Protein AF-A0AAV2Z2R1-F1 (afdb_monomer_lite)

Organism: NCBI:txid4803

Foldseek 3Di:
DQVVQLVLQLVLLVVLLVLLVPDPDRQDDPVVPVLSVCSNPPPVPRPDVVSVVSSVVSCVSSVHDSCPSVPPPVVVPDDPDDDDDDPCPVVVPVPPDDVVVVVVVVVVVVVVVVVVVVVVVVVVVVVVVVVVVVVVVVVVVVVVVVVVVVVVVVVVVVVVVVVVVVVVD

Structure (mmCIF, N/CA/C/O backbone):
data_AF-A0AAV2Z2R1-F1
#
_entry.id   AF-A0AAV2Z2R1-F1
#
loop_
_atom_site.group_PDB
_atom_site.id
_atom_site.type_symbol
_atom_site.label_atom_id
_atom_site.label_alt_id
_atom_site.label_comp_id
_atom_site.label_asym_id
_atom_site.label_entity_id
_atom_site.label_seq_id
_atom_site.pdbx_PDB_ins_code
_atom_site.Cartn_x
_atom_site.Cartn_y
_atom_site.Cartn_z
_atom_site.occupancy
_atom_site.B_iso_or_equiv
_atom_site.auth_seq_id
_atom_site.auth_comp_id
_atom_site.auth_asym_id
_atom_site.auth_atom_id
_atom_site.pdbx_PDB_model_num
ATOM 1 N N . MET A 1 1 ? -32.940 12.956 25.284 1.00 47.47 1 MET A N 1
ATOM 2 C CA . MET A 1 1 ? -32.799 11.488 25.468 1.00 47.47 1 MET A CA 1
ATOM 3 C C . MET A 1 1 ? -32.221 10.738 24.251 1.00 47.47 1 MET A C 1
ATOM 5 O O . MET A 1 1 ? -31.853 9.583 24.397 1.00 47.47 1 MET A O 1
ATOM 9 N N . GLN A 1 2 ? -32.054 11.360 23.073 1.00 49.47 2 GLN A N 1
ATOM 10 C CA . GLN A 1 2 ? -31.659 10.664 21.829 1.00 49.47 2 GLN A CA 1
ATOM 11 C C . GLN A 1 2 ? -30.159 10.334 21.676 1.00 49.47 2 GLN A C 1
ATOM 13 O O . GLN A 1 2 ? -29.814 9.478 20.868 1.00 49.47 2 GLN A O 1
ATOM 18 N N . LEU A 1 3 ? -29.258 10.962 22.442 1.00 50.09 3 LEU A N 1
ATOM 19 C CA . LEU A 1 3 ? -27.813 10.694 22.343 1.00 50.09 3 LEU A CA 1
ATOM 20 C C . LEU A 1 3 ? -27.410 9.304 22.871 1.00 50.09 3 LEU A C 1
ATOM 22 O O . LEU A 1 3 ? -26.377 8.769 22.483 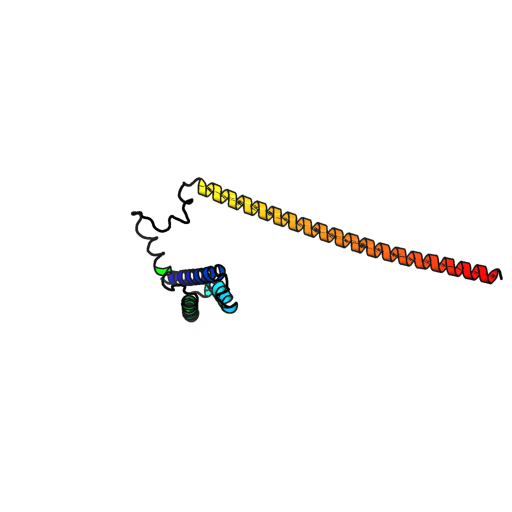1.00 50.09 3 LEU A O 1
ATOM 26 N N . GLN A 1 4 ? -28.211 8.715 23.763 1.00 52.91 4 GLN A N 1
ATOM 27 C CA . GLN A 1 4 ? -27.856 7.455 24.419 1.00 52.91 4 GLN A CA 1
ATOM 28 C C . GLN A 1 4 ? -27.995 6.234 23.499 1.00 52.91 4 GLN A C 1
ATOM 30 O O . GLN A 1 4 ? -27.264 5.263 23.686 1.00 52.91 4 GLN A O 1
ATOM 35 N N . SER A 1 5 ? -28.886 6.258 22.502 1.00 63.75 5 SER A N 1
ATOM 36 C CA . SER A 1 5 ? -29.057 5.131 21.571 1.00 63.75 5 SER A CA 1
ATOM 37 C C . SER A 1 5 ? -27.879 5.006 20.603 1.00 63.75 5 SER A C 1
ATOM 39 O O . SER A 1 5 ? -27.373 3.905 20.397 1.00 63.75 5 SER A O 1
ATOM 41 N N . SER A 1 6 ? -27.376 6.129 20.083 1.00 70.88 6 SER A N 1
ATOM 42 C CA . SER A 1 6 ? -26.287 6.145 19.098 1.00 70.88 6 SER A CA 1
ATOM 43 C C . SER A 1 6 ? -24.958 5.660 19.681 1.00 70.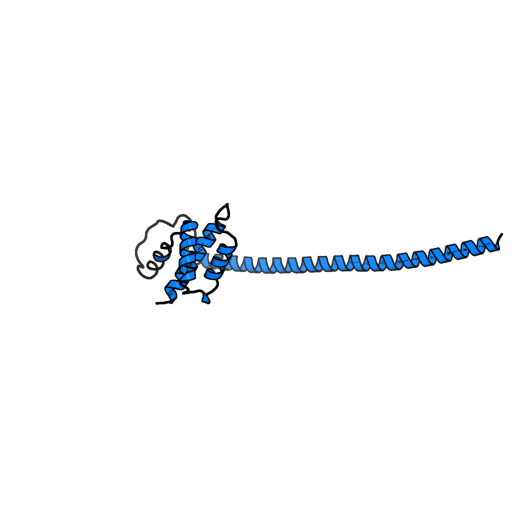88 6 SER A C 1
ATOM 45 O O . SER A 1 6 ? -24.234 4.892 19.050 1.00 70.88 6 SER A O 1
ATOM 47 N N . VAL A 1 7 ? -24.652 6.052 20.920 1.00 78.12 7 VAL A N 1
ATOM 48 C CA . VAL A 1 7 ? -23.441 5.613 21.626 1.00 78.12 7 VAL A CA 1
ATOM 49 C C . VAL A 1 7 ? -23.504 4.115 21.934 1.00 78.12 7 VAL A C 1
ATOM 51 O O . VAL A 1 7 ? -22.516 3.410 21.730 1.00 78.12 7 VAL A O 1
ATOM 54 N N . LYS A 1 8 ? -24.670 3.600 22.350 1.00 81.50 8 LYS A N 1
ATOM 55 C CA . LYS A 1 8 ? -24.869 2.165 22.618 1.00 81.50 8 LYS A CA 1
ATOM 56 C C . LYS A 1 8 ? -24.718 1.314 21.355 1.00 81.50 8 LYS A C 1
ATOM 58 O O . LYS A 1 8 ? -24.021 0.304 21.390 1.00 81.50 8 LYS A O 1
ATOM 63 N N . GLN A 1 9 ? -25.295 1.750 20.234 1.00 81.94 9 GLN A N 1
ATOM 64 C CA . GLN A 1 9 ? -25.151 1.086 18.931 1.00 81.94 9 GLN A CA 1
ATOM 65 C C . GLN A 1 9 ? -23.682 1.002 18.495 1.00 81.94 9 GLN A C 1
ATOM 67 O O . GLN A 1 9 ? -23.212 -0.056 18.077 1.00 81.94 9 GLN A O 1
ATOM 72 N N . ARG A 1 10 ? -22.925 2.095 18.643 1.00 86.38 10 ARG A N 1
ATOM 73 C CA . ARG A 1 10 ? -21.493 2.119 18.304 1.00 86.38 10 ARG A CA 1
ATOM 74 C C . ARG A 1 10 ? -20.660 1.234 19.209 1.00 86.38 10 ARG A C 1
ATOM 76 O O . ARG A 1 10 ? -19.804 0.512 18.709 1.00 86.38 10 ARG A O 1
ATOM 83 N N . GLY A 1 11 ? -20.929 1.267 20.513 1.00 85.75 11 GLY A N 1
ATOM 84 C CA . GLY A 1 11 ? -20.277 0.381 21.471 1.00 85.75 11 GLY A CA 1
ATOM 85 C C . GLY A 1 11 ? -20.496 -1.087 21.111 1.00 85.75 11 GLY A C 1
ATOM 86 O O . GLY A 1 11 ? -19.547 -1.865 21.114 1.00 85.75 11 GLY A O 1
ATOM 87 N N . LEU A 1 12 ? -21.720 -1.449 20.714 1.00 86.56 12 LEU A N 1
ATOM 88 C CA . LEU A 1 12 ? -22.058 -2.822 20.339 1.00 86.56 12 LEU A CA 1
ATOM 89 C C . LEU A 1 12 ? -21.374 -3.216 19.028 1.00 86.56 12 LEU A C 1
ATOM 91 O O . LEU A 1 12 ? -20.798 -4.295 18.932 1.00 86.56 12 LEU A O 1
ATOM 95 N N . ALA A 1 13 ? -21.370 -2.326 18.034 1.00 89.75 13 ALA A N 1
ATOM 96 C CA . ALA A 1 13 ? -20.668 -2.565 16.779 1.00 89.75 13 ALA A CA 1
ATOM 97 C C . ALA A 1 13 ? -19.151 -2.733 16.979 1.00 89.75 13 ALA A C 1
ATOM 99 O O . ALA A 1 13 ? -18.541 -3.597 16.345 1.00 89.75 13 ALA A O 1
ATOM 100 N N . ALA A 1 14 ? -18.553 -1.943 17.876 1.00 89.38 14 ALA A N 1
ATOM 101 C CA . ALA A 1 14 ? -17.143 -2.041 18.234 1.00 89.38 14 ALA A CA 1
ATOM 102 C C . ALA A 1 14 ? -16.820 -3.358 18.960 1.00 89.38 14 ALA A C 1
ATOM 104 O O . ALA A 1 14 ? -15.848 -4.010 18.584 1.00 89.38 14 ALA A O 1
ATOM 105 N N . ASP A 1 15 ? -17.652 -3.795 19.915 1.00 89.75 15 ASP A N 1
ATOM 106 C CA . ASP A 1 15 ? -17.479 -5.086 20.607 1.00 89.75 15 ASP A CA 1
ATOM 107 C C . ASP A 1 15 ? -17.538 -6.263 19.621 1.00 89.75 15 ASP A C 1
ATOM 109 O O . ASP A 1 15 ? -16.648 -7.115 19.590 1.00 89.75 15 ASP A O 1
ATOM 113 N N . ILE A 1 16 ? -18.533 -6.269 18.726 1.00 90.88 16 ILE A N 1
ATOM 114 C CA . ILE A 1 16 ? -18.657 -7.294 17.681 1.00 90.88 16 ILE A CA 1
ATOM 115 C C . ILE A 1 16 ? -17.416 -7.295 16.771 1.00 90.88 16 ILE A C 1
ATOM 117 O O . ILE A 1 16 ? -16.890 -8.360 16.437 1.00 90.88 16 ILE A O 1
ATOM 121 N N . ARG A 1 17 ? -16.925 -6.114 16.369 1.00 92.44 17 ARG A N 1
ATOM 122 C CA . ARG A 1 17 ? -15.748 -5.989 15.497 1.00 92.44 17 ARG A CA 1
ATOM 123 C C . ARG A 1 17 ? -14.478 -6.486 16.185 1.00 92.44 17 ARG A C 1
ATOM 125 O O . ARG A 1 17 ? -13.714 -7.220 15.564 1.00 92.44 17 ARG A O 1
ATOM 132 N N . GLN A 1 18 ? -14.292 -6.139 17.455 1.00 89.62 18 GLN A N 1
ATOM 133 C CA . GLN A 1 18 ? -13.155 -6.573 18.259 1.00 89.62 18 GLN A CA 1
ATOM 134 C C . GLN A 1 18 ? -13.149 -8.093 18.452 1.00 89.62 18 GLN A C 1
ATOM 136 O O . GLN A 1 18 ? -12.103 -8.722 18.321 1.00 89.62 18 GLN A O 1
ATOM 141 N N . ARG A 1 19 ? -14.309 -8.709 18.700 1.00 89.19 19 ARG A N 1
ATOM 142 C CA . ARG A 1 19 ? -14.435 -10.174 18.774 1.00 89.19 19 ARG A CA 1
ATOM 143 C C . ARG A 1 19 ? -14.091 -10.855 17.453 1.00 89.19 19 ARG A C 1
ATOM 145 O O . ARG A 1 19 ? -13.391 -11.863 17.457 1.00 89.19 19 ARG A O 1
ATOM 152 N N . ASP A 1 20 ? -14.553 -10.305 16.332 1.00 91.19 20 ASP A N 1
ATOM 153 C CA . ASP A 1 20 ? -14.206 -10.813 15.001 1.00 91.19 20 ASP A CA 1
ATOM 154 C C . ASP A 1 20 ? -12.702 -10.670 14.701 1.00 91.19 20 ASP A C 1
ATOM 156 O O . ASP A 1 20 ? -12.118 -11.584 14.125 1.00 91.19 20 ASP A O 1
ATOM 160 N N . ASP A 1 21 ? -12.053 -9.583 15.128 1.00 89.50 21 ASP A N 1
ATOM 161 C CA . ASP A 1 21 ? -10.600 -9.402 14.976 1.00 89.50 21 ASP A CA 1
ATOM 162 C C . ASP A 1 21 ? -9.778 -10.305 15.910 1.00 89.50 21 ASP A C 1
ATOM 164 O O . ASP A 1 21 ? -8.715 -10.781 15.517 1.00 89.50 21 ASP A O 1
ATOM 168 N N . ASN A 1 22 ? -10.283 -10.593 17.112 1.00 89.44 22 ASN A N 1
ATOM 169 C CA . ASN A 1 22 ? -9.642 -11.497 18.073 1.00 89.44 22 ASN A CA 1
ATOM 170 C C . ASN A 1 22 ? -9.853 -12.983 17.744 1.00 89.44 22 ASN A C 1
ATOM 172 O O . ASN A 1 22 ? -9.193 -13.849 18.319 1.00 89.44 22 ASN A O 1
ATOM 176 N N . SER A 1 23 ? -10.787 -13.302 16.849 1.00 88.56 23 SER A N 1
ATOM 177 C CA . SER A 1 23 ? -11.035 -14.676 16.430 1.00 88.56 23 SER A CA 1
ATOM 178 C C . SER A 1 23 ? -9.927 -15.175 15.497 1.00 88.56 23 SER A C 1
ATOM 180 O O . SER A 1 23 ? -9.578 -14.528 14.510 1.00 88.56 23 SER A O 1
ATOM 182 N N . SER A 1 24 ? -9.392 -16.370 15.766 1.00 84.62 24 SER A N 1
ATOM 183 C CA . SER A 1 24 ? -8.405 -17.015 14.882 1.00 84.62 24 SER A CA 1
ATOM 184 C C . SER A 1 24 ? -8.980 -17.332 13.496 1.00 84.62 24 SER A C 1
ATOM 186 O O . SER A 1 24 ? -8.254 -17.384 12.504 1.00 84.62 24 SER A O 1
ATOM 188 N N . ARG A 1 25 ? -10.305 -17.509 13.415 1.00 86.56 25 ARG A N 1
ATOM 189 C CA . ARG A 1 25 ? -11.070 -17.638 12.176 1.00 86.56 25 ARG A CA 1
ATOM 190 C C . ARG A 1 25 ? -12.117 -16.544 12.109 1.00 86.56 25 ARG A C 1
ATOM 192 O O . ARG A 1 25 ? -13.001 -16.492 12.951 1.00 86.56 25 ARG A O 1
ATOM 199 N N . LYS A 1 26 ? -12.049 -15.765 11.031 1.00 87.44 26 LYS A N 1
ATOM 200 C CA . LYS A 1 26 ? -13.005 -14.721 10.651 1.00 87.44 26 LYS A CA 1
ATOM 201 C C . LYS A 1 26 ? -14.461 -15.169 10.867 1.00 87.44 26 LYS A C 1
ATOM 203 O O . LYS A 1 26 ? -14.980 -15.948 10.070 1.00 87.44 26 LYS A O 1
ATOM 208 N N . LEU A 1 27 ? -15.114 -14.647 11.908 1.00 88.31 27 LEU A N 1
ATOM 209 C CA . LEU A 1 27 ? -16.503 -14.970 12.271 1.00 88.31 27 LEU A CA 1
ATOM 210 C C . LEU A 1 27 ? -17.511 -14.322 11.317 1.00 88.31 27 LEU A C 1
ATOM 212 O O . LEU A 1 27 ? -18.572 -14.882 11.030 1.00 88.31 27 LEU A O 1
ATOM 216 N N . LEU A 1 28 ? -17.178 -13.128 10.821 1.00 91.62 28 LEU A N 1
ATOM 217 C CA . LEU A 1 28 ? -18.067 -12.315 10.000 1.00 91.62 28 LEU A CA 1
ATOM 218 C C . LEU A 1 28 ? -17.590 -12.201 8.549 1.00 91.62 28 LEU A C 1
ATOM 220 O O . LEU A 1 28 ? -16.395 -11.977 8.305 1.00 91.62 28 LEU A O 1
ATOM 224 N N . PRO A 1 29 ? -18.513 -12.252 7.570 1.00 92.88 29 PRO A N 1
ATOM 225 C CA . PRO A 1 29 ? -18.185 -12.025 6.172 1.00 92.88 29 PRO A CA 1
ATOM 226 C C . PRO A 1 29 ? -17.811 -10.551 5.915 1.00 92.88 29 PRO A C 1
ATOM 228 O O . PRO A 1 29 ? -18.212 -9.651 6.663 1.00 92.88 29 PRO A O 1
ATOM 231 N N . PRO A 1 30 ? -17.103 -10.245 4.810 1.00 93.31 30 PRO A N 1
ATOM 232 C CA . PRO A 1 30 ? -16.655 -8.883 4.499 1.00 93.31 30 PRO A CA 1
ATOM 233 C C . PRO A 1 30 ? -17.777 -7.835 4.403 1.00 93.31 30 PRO A C 1
ATOM 235 O O . PRO A 1 30 ? -17.541 -6.649 4.632 1.00 93.31 30 PRO A O 1
ATOM 238 N N . LYS A 1 31 ? -19.001 -8.245 4.041 1.00 93.50 31 LYS A N 1
ATOM 239 C CA . LYS A 1 31 ? -20.172 -7.354 3.967 1.00 93.50 31 LYS A CA 1
ATOM 240 C C . LYS A 1 31 ? -20.595 -6.851 5.350 1.00 93.50 31 LYS A C 1
ATOM 242 O O . LYS A 1 31 ? -20.925 -5.676 5.488 1.00 93.50 31 LYS A O 1
ATOM 247 N N . ASP A 1 32 ? -20.538 -7.710 6.362 1.00 93.06 32 ASP A N 1
ATOM 248 C CA . ASP A 1 32 ? -20.970 -7.371 7.720 1.00 93.06 32 ASP A CA 1
ATOM 249 C C . ASP A 1 32 ? -19.912 -6.543 8.451 1.00 93.06 32 ASP A C 1
ATOM 251 O O . ASP A 1 32 ? -20.250 -5.582 9.131 1.00 93.06 32 ASP A O 1
ATOM 255 N N . ARG A 1 33 ? -18.622 -6.787 8.194 1.00 92.62 33 ARG A N 1
ATOM 256 C CA . ARG A 1 33 ? -17.531 -5.927 8.697 1.00 92.62 33 ARG A CA 1
ATOM 257 C C . ARG A 1 33 ? -17.622 -4.497 8.172 1.00 92.62 33 ARG A C 1
ATOM 259 O O . ARG A 1 33 ? -17.438 -3.548 8.924 1.00 92.62 33 ARG A O 1
ATOM 266 N N . ARG A 1 34 ? -17.926 -4.338 6.877 1.00 93.75 34 ARG A N 1
ATOM 267 C CA . ARG A 1 34 ? -18.138 -3.016 6.264 1.00 93.75 34 ARG A CA 1
ATOM 268 C C . ARG A 1 34 ? -19.332 -2.297 6.880 1.00 93.75 34 ARG A C 1
ATOM 270 O O . ARG A 1 34 ? -19.257 -1.093 7.096 1.00 93.75 34 ARG A O 1
ATOM 277 N N . PHE A 1 35 ? -20.402 -3.032 7.176 1.00 93.38 35 PHE A N 1
ATOM 278 C CA . PHE A 1 35 ? -21.551 -2.497 7.900 1.00 93.38 35 PHE A CA 1
ATOM 279 C C . PHE A 1 35 ? -21.161 -2.033 9.313 1.00 93.38 35 PHE A C 1
ATOM 281 O O . PHE A 1 35 ? -21.415 -0.879 9.638 1.00 93.38 35 PHE A O 1
ATOM 288 N N . LEU A 1 36 ? -20.466 -2.861 10.102 1.00 91.88 36 LEU A N 1
ATOM 289 C CA . LEU A 1 36 ? -20.015 -2.500 11.454 1.00 91.88 36 LEU A CA 1
ATOM 290 C C . LEU A 1 36 ? -19.099 -1.272 11.457 1.00 91.88 36 LEU A C 1
ATOM 292 O O . LEU A 1 36 ? -19.330 -0.347 12.227 1.00 91.88 36 LEU A O 1
ATOM 296 N N . ASN A 1 37 ? -18.115 -1.211 10.554 1.00 91.81 37 ASN A N 1
ATOM 297 C CA . ASN A 1 37 ? -17.242 -0.040 10.424 1.00 91.81 37 ASN A CA 1
ATOM 298 C C . ASN A 1 37 ? -18.044 1.229 10.107 1.00 91.81 37 ASN A C 1
ATOM 300 O O . ASN A 1 37 ? -17.746 2.296 10.637 1.00 91.81 37 ASN A O 1
ATOM 304 N N . ARG A 1 38 ? -19.081 1.118 9.270 1.00 90.69 38 ARG A N 1
ATOM 305 C CA . ARG A 1 38 ? -19.957 2.251 8.972 1.00 90.69 38 ARG A CA 1
ATOM 306 C C . ARG A 1 38 ? -20.736 2.686 10.211 1.00 90.69 38 ARG A C 1
ATOM 308 O O . ARG A 1 38 ? -20.748 3.868 10.504 1.00 90.69 38 ARG A O 1
ATOM 315 N N . VAL A 1 39 ? -21.301 1.751 10.977 1.00 88.38 39 VAL A N 1
ATOM 316 C CA . VAL A 1 39 ? -22.006 2.064 12.234 1.00 88.38 39 VAL A CA 1
ATOM 317 C C . VAL A 1 39 ? -21.076 2.731 13.255 1.00 88.38 39 VAL A C 1
ATOM 319 O O . VAL A 1 39 ? -21.492 3.670 13.922 1.00 88.38 39 VAL A O 1
ATOM 322 N N . ILE A 1 40 ? -19.815 2.293 13.359 1.00 88.00 40 ILE A N 1
ATOM 323 C CA . ILE A 1 40 ? -18.821 2.850 14.295 1.00 88.00 40 ILE A CA 1
ATOM 324 C C . ILE A 1 40 ? -18.442 4.294 13.936 1.00 88.00 40 ILE A C 1
ATOM 326 O O . ILE A 1 40 ? -18.337 5.138 14.827 1.00 88.00 40 ILE A O 1
ATOM 330 N N . HIS A 1 41 ? -18.209 4.575 12.652 1.00 85.62 41 HIS A N 1
ATOM 331 C CA . HIS A 1 41 ? -17.655 5.857 12.209 1.00 85.62 41 HIS A CA 1
ATOM 332 C C . HIS A 1 41 ? -18.707 6.881 11.781 1.00 85.62 41 HIS A C 1
ATOM 334 O O . HIS A 1 41 ? -18.447 8.079 11.863 1.00 85.62 41 HIS A O 1
ATOM 340 N N . ASP A 1 42 ? -19.875 6.436 11.326 1.00 84.12 42 ASP A N 1
ATOM 341 C CA . ASP A 1 42 ? -20.883 7.313 10.751 1.00 84.12 42 ASP A CA 1
ATOM 342 C C . ASP A 1 42 ? -21.920 7.720 11.799 1.00 84.12 42 ASP A C 1
ATOM 344 O O . ASP A 1 42 ? -22.723 6.919 12.286 1.00 84.12 42 ASP A O 1
ATOM 348 N N . THR A 1 43 ? -21.904 9.001 12.159 1.00 72.56 43 THR A N 1
ATOM 349 C CA . THR A 1 43 ? -22.875 9.578 13.087 1.00 72.56 43 THR A CA 1
ATOM 350 C C . THR A 1 43 ? -24.272 9.686 12.495 1.00 72.56 43 THR A C 1
ATOM 352 O O . THR A 1 43 ? -25.228 9.697 13.269 1.00 72.56 43 THR A O 1
ATOM 355 N N . SER A 1 44 ? -24.398 9.715 11.165 1.00 70.31 44 SER A N 1
ATOM 356 C CA . SER A 1 44 ? -25.671 9.897 10.458 1.00 70.31 44 SER A CA 1
ATOM 357 C C . SER A 1 44 ? -26.552 8.644 10.431 1.00 70.31 44 SER A C 1
ATOM 359 O O . SER A 1 44 ? -27.755 8.744 10.214 1.00 70.31 44 SER A O 1
ATOM 361 N N . LEU A 1 45 ? -25.972 7.469 10.695 1.00 65.75 45 LEU A N 1
ATOM 362 C CA . LEU A 1 45 ? -26.695 6.192 10.763 1.00 65.75 45 LEU A CA 1
ATOM 363 C C . LEU A 1 45 ? -27.306 5.904 12.130 1.00 65.75 45 LEU A C 1
ATOM 365 O O . LEU A 1 45 ? -27.981 4.887 12.310 1.00 65.75 45 LEU A O 1
ATOM 369 N N . ALA A 1 46 ? -27.054 6.782 13.097 1.00 61.50 46 ALA A N 1
ATOM 370 C CA . ALA A 1 46 ? -27.746 6.730 14.361 1.00 61.50 46 ALA A CA 1
ATOM 371 C C . ALA A 1 46 ? -29.261 6.828 14.101 1.00 61.50 46 ALA A C 1
ATOM 373 O O . ALA A 1 46 ? -29.704 7.630 13.285 1.00 61.50 46 ALA A O 1
ATOM 374 N N . HIS A 1 47 ? -30.045 5.999 14.796 1.00 66.44 47 HIS A N 1
ATOM 375 C CA . HIS A 1 47 ? -31.521 6.029 14.799 1.00 66.44 47 HIS A CA 1
ATOM 376 C C . HIS A 1 47 ? -32.250 5.379 13.612 1.00 66.44 47 HIS A C 1
ATOM 378 O O . HIS A 1 47 ? -33.473 5.486 13.542 1.00 66.44 47 HIS A O 1
ATOM 384 N N . GLN A 1 48 ? -31.572 4.640 12.727 1.00 77.69 48 GLN A N 1
ATOM 385 C CA . GLN A 1 48 ? -32.281 3.801 11.753 1.00 77.69 48 GLN A CA 1
ATOM 386 C C . GLN A 1 48 ? -32.735 2.469 12.388 1.00 77.69 48 GLN A C 1
ATOM 388 O O . GLN A 1 48 ? -31.884 1.662 12.773 1.00 77.69 48 GLN A O 1
ATOM 393 N N . PRO A 1 49 ? -34.049 2.171 12.447 1.00 77.56 49 PRO A N 1
ATOM 394 C CA . PRO A 1 49 ? -34.555 0.938 13.062 1.00 77.56 49 PRO A CA 1
ATOM 395 C C . PRO A 1 49 ? -34.065 -0.331 12.343 1.00 77.56 49 PRO A C 1
ATOM 397 O O . PRO A 1 49 ? -33.925 -1.390 12.957 1.00 77.56 49 PRO A O 1
ATOM 400 N N . ASP A 1 50 ? -33.752 -0.229 11.051 1.00 84.31 50 ASP A N 1
ATOM 401 C CA . ASP A 1 50 ? -33.199 -1.337 10.268 1.00 84.31 50 ASP A CA 1
ATOM 402 C C . ASP A 1 50 ? -31.743 -1.649 10.636 1.00 84.31 50 ASP A C 1
ATOM 404 O O . ASP A 1 50 ? -31.324 -2.811 10.621 1.00 84.31 50 ASP A O 1
ATOM 408 N N . VAL A 1 51 ? -30.974 -0.625 11.022 1.00 83.88 51 VAL A N 1
ATOM 409 C CA . VAL A 1 51 ? -29.599 -0.781 11.512 1.00 83.88 51 VAL A CA 1
ATOM 410 C C . VAL A 1 51 ? -29.613 -1.521 12.845 1.00 83.88 51 VAL A C 1
ATOM 412 O O . VAL A 1 51 ? -28.832 -2.456 13.014 1.00 83.88 51 VAL A O 1
ATOM 415 N N . ASP A 1 52 ? -30.545 -1.186 13.739 1.00 84.25 52 ASP A N 1
ATOM 416 C CA . ASP A 1 52 ? -30.701 -1.847 15.038 1.00 84.25 52 ASP A CA 1
ATOM 417 C C . ASP A 1 52 ? -31.034 -3.329 14.916 1.00 84.25 52 ASP A C 1
ATOM 419 O O . ASP A 1 52 ? -30.357 -4.169 15.513 1.00 84.25 52 ASP A O 1
ATOM 423 N N . LYS A 1 53 ? -32.028 -3.679 14.092 1.00 87.00 53 LYS A N 1
ATOM 424 C CA . LYS A 1 53 ? -32.399 -5.082 13.845 1.00 87.00 53 LYS A CA 1
ATOM 425 C C . LYS A 1 53 ? -31.220 -5.881 13.301 1.00 87.00 53 LYS A C 1
ATOM 427 O O . LYS A 1 53 ? -30.950 -6.998 13.748 1.00 87.00 53 LYS A O 1
ATOM 432 N N . ARG A 1 54 ? -30.482 -5.299 12.351 1.00 89.19 54 ARG A N 1
ATOM 433 C CA . ARG A 1 54 ? -29.317 -5.958 11.761 1.00 89.19 54 ARG A CA 1
ATOM 434 C C . ARG A 1 54 ? -28.176 -6.095 12.766 1.00 89.19 54 ARG A C 1
ATOM 436 O O . ARG A 1 54 ? -27.558 -7.156 12.823 1.00 89.19 54 ARG A O 1
ATOM 443 N N . LEU A 1 55 ? -27.921 -5.078 13.582 1.00 88.94 55 LEU A N 1
ATOM 444 C CA . LEU A 1 55 ? -26.893 -5.110 14.619 1.00 88.94 55 LEU A CA 1
ATOM 445 C C . LEU A 1 55 ? -27.214 -6.150 15.704 1.00 88.94 55 LEU A C 1
ATOM 447 O O . LEU A 1 55 ? -26.327 -6.909 16.083 1.00 88.94 55 LEU A O 1
ATOM 451 N N . MET A 1 56 ? -28.480 -6.255 16.119 1.00 88.00 56 MET A N 1
ATOM 452 C CA . MET A 1 56 ? -28.972 -7.306 17.021 1.00 88.00 56 MET A CA 1
ATOM 453 C C . MET A 1 56 ? -28.725 -8.701 16.441 1.00 88.00 56 MET A C 1
ATOM 455 O O . MET A 1 56 ? -28.146 -9.550 17.113 1.00 88.00 56 MET A O 1
ATOM 459 N N . SER A 1 57 ? -29.078 -8.925 15.169 1.00 89.88 57 SER A N 1
ATOM 460 C CA . SER A 1 57 ? -28.850 -10.223 14.514 1.00 89.88 57 SER A CA 1
ATOM 461 C C . SER A 1 57 ? -27.364 -10.603 14.450 1.00 89.88 57 SER A C 1
ATOM 463 O O . SER A 1 57 ? -27.004 -11.765 14.648 1.00 89.88 57 SER A O 1
ATOM 465 N N . LEU A 1 58 ? -26.485 -9.617 14.223 1.00 89.88 58 LEU A N 1
ATOM 466 C CA . LEU A 1 58 ? -25.039 -9.821 14.216 1.00 89.88 58 LEU A CA 1
ATOM 467 C C . LEU A 1 58 ? -24.508 -10.107 15.617 1.00 89.88 58 LEU A C 1
ATOM 469 O O . LEU A 1 58 ? -23.686 -11.008 15.753 1.00 89.88 58 LEU A O 1
ATOM 473 N N . ALA A 1 59 ? -25.008 -9.404 16.636 1.00 88.75 59 ALA A N 1
ATOM 474 C CA . ALA A 1 59 ? -24.636 -9.627 18.027 1.00 88.75 59 ALA A CA 1
ATOM 475 C C . ALA A 1 59 ? -24.946 -11.066 18.458 1.00 88.75 59 ALA A C 1
ATOM 477 O O . ALA A 1 59 ? -24.055 -11.770 18.935 1.00 88.75 59 ALA A O 1
ATOM 478 N N . THR A 1 60 ? -26.167 -11.545 18.192 1.00 87.94 60 THR A N 1
ATOM 479 C CA . THR A 1 60 ? -26.575 -12.929 18.479 1.00 87.94 60 THR A CA 1
ATOM 480 C C . THR A 1 60 ? -25.673 -13.934 17.768 1.00 87.94 60 THR A C 1
ATOM 482 O O . THR A 1 60 ? -25.203 -14.889 18.382 1.00 87.94 60 THR A O 1
ATOM 485 N N . ARG A 1 61 ? -25.366 -13.700 16.487 1.00 86.81 61 ARG A N 1
ATOM 486 C CA . ARG A 1 61 ? -24.516 -14.596 15.692 1.00 86.81 61 ARG A CA 1
ATOM 487 C C . ARG A 1 61 ? -23.057 -14.617 16.156 1.00 86.81 61 ARG A C 1
ATOM 489 O O . ARG A 1 61 ? -22.416 -15.659 16.073 1.00 86.81 61 ARG A O 1
ATOM 496 N N . SER A 1 62 ? -22.522 -13.494 16.629 1.00 83.81 62 SER A N 1
ATOM 497 C CA . SER A 1 62 ? -21.154 -13.406 17.156 1.00 83.81 62 SER A CA 1
ATOM 498 C C . SER A 1 62 ? -21.047 -13.767 18.643 1.00 83.81 62 SER A C 1
ATOM 500 O O . SER A 1 62 ? -19.968 -13.634 19.222 1.00 83.81 62 SER A O 1
ATOM 502 N N . GLY A 1 63 ? -22.155 -14.151 19.290 1.00 83.38 63 GLY A N 1
ATOM 503 C CA . GLY A 1 63 ? -22.213 -14.390 20.736 1.00 83.38 63 GLY A CA 1
ATOM 504 C C . GLY A 1 63 ? -21.932 -13.138 21.577 1.00 83.38 63 GLY A C 1
ATOM 505 O O . GLY A 1 63 ? -21.502 -13.248 22.728 1.00 83.38 63 GLY A O 1
ATOM 506 N N . ALA A 1 64 ? -22.103 -11.946 21.000 1.00 82.81 64 ALA A N 1
ATOM 507 C CA . ALA A 1 64 ? -22.023 -10.683 21.723 1.00 82.81 64 ALA A CA 1
ATOM 508 C C . ALA A 1 64 ? -23.370 -10.429 22.404 1.00 82.81 64 ALA A C 1
ATOM 510 O O . ALA A 1 64 ? -24.421 -10.601 21.787 1.00 82.81 64 ALA A O 1
ATOM 511 N N . ASN A 1 65 ? -23.354 -10.045 23.680 1.00 78.25 65 ASN A N 1
ATOM 512 C CA . ASN A 1 65 ? -24.589 -9.783 24.406 1.00 78.25 65 ASN A CA 1
ATOM 513 C C . ASN A 1 65 ? -25.109 -8.380 24.027 1.00 78.25 65 ASN A C 1
ATOM 515 O O . ASN A 1 65 ? -24.453 -7.390 24.346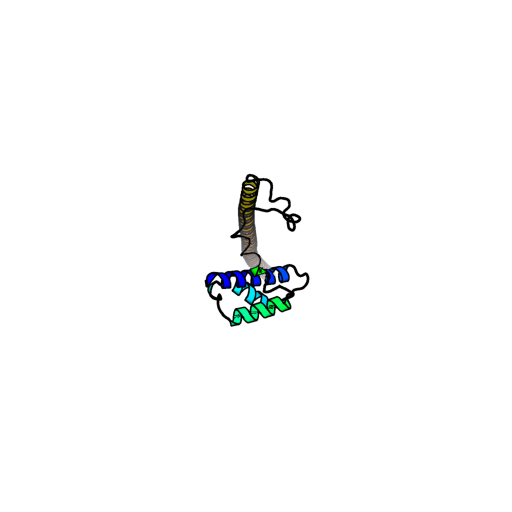 1.00 78.25 65 ASN A O 1
ATOM 519 N N . PRO A 1 66 ? -26.284 -8.253 23.386 1.00 68.56 66 PRO A N 1
ATOM 520 C CA . PRO A 1 66 ? -26.830 -6.951 23.003 1.00 68.56 66 PRO A CA 1
ATOM 521 C C . PRO A 1 66 ? -27.123 -6.024 24.196 1.00 68.56 66 PRO A C 1
ATOM 523 O O . PRO A 1 66 ? -27.197 -4.807 24.029 1.00 68.56 66 PRO A O 1
ATOM 526 N N . TYR A 1 67 ? -27.256 -6.581 25.403 1.00 66.81 67 TYR A N 1
ATOM 527 C CA . TYR A 1 67 ? -27.604 -5.852 26.622 1.00 66.81 67 TYR A CA 1
ATOM 528 C C . TYR A 1 67 ? -26.402 -5.527 27.518 1.00 66.81 67 TYR A C 1
ATOM 530 O O . TYR A 1 67 ? -26.541 -4.732 28.450 1.00 66.81 67 TYR A O 1
ATOM 538 N N . SER A 1 68 ? -25.207 -6.067 27.244 1.00 57.66 68 SER A N 1
ATOM 539 C CA . SER A 1 68 ? -24.041 -5.871 28.126 1.00 57.66 68 SER A CA 1
ATOM 540 C C . SER A 1 68 ? -23.510 -4.436 28.140 1.00 57.66 68 SER A C 1
ATOM 542 O O . SER A 1 68 ? -22.801 -4.053 29.064 1.00 57.66 68 SER A O 1
ATOM 544 N N . LEU A 1 69 ? -23.895 -3.602 27.170 1.00 53.44 69 LEU A N 1
ATOM 545 C CA . LEU A 1 69 ? -23.562 -2.173 27.152 1.00 53.44 69 LEU A CA 1
ATOM 546 C C . LEU A 1 69 ? -24.498 -1.306 27.998 1.00 53.44 69 LEU A C 1
ATOM 548 O O . LEU A 1 69 ? -24.194 -0.137 28.224 1.00 53.44 69 LEU A O 1
ATOM 552 N N . SER A 1 70 ? -25.616 -1.850 28.489 1.00 47.31 70 SER A N 1
ATOM 553 C CA . SER A 1 70 ? -26.504 -1.117 29.397 1.00 47.31 70 SER A CA 1
ATOM 554 C C . SER A 1 70 ? -25.970 -1.058 30.830 1.00 47.31 70 SER A C 1
ATOM 556 O O . SER A 1 70 ? -26.376 -0.173 31.576 1.00 47.31 70 SER A O 1
ATOM 558 N N . MET A 1 71 ? -25.073 -1.970 31.219 1.00 44.22 71 MET A N 1
ATOM 559 C CA . MET A 1 71 ? -24.669 -2.134 32.621 1.00 44.22 71 MET A CA 1
ATOM 560 C C . MET A 1 71 ? -23.419 -1.336 33.025 1.00 44.22 71 MET A C 1
ATOM 562 O O . MET A 1 71 ? -23.150 -1.211 34.213 1.00 44.22 71 MET A O 1
ATOM 566 N N . ASN A 1 72 ? -22.688 -0.746 32.070 1.00 44.44 72 ASN A N 1
ATOM 567 C CA . ASN A 1 72 ? -21.428 -0.043 32.359 1.00 44.44 72 ASN A CA 1
ATOM 568 C C . ASN A 1 72 ? -21.505 1.489 32.275 1.00 44.44 72 ASN A C 1
ATOM 570 O O . ASN A 1 72 ? -20.519 2.150 32.583 1.00 44.44 72 ASN A O 1
ATOM 574 N N . THR A 1 73 ? -22.645 2.077 31.890 1.00 44.72 73 THR A N 1
ATOM 575 C CA . THR A 1 73 ? -22.792 3.547 31.842 1.00 44.72 73 THR A CA 1
ATOM 576 C C . THR A 1 73 ? -23.600 4.134 32.999 1.00 44.72 73 THR A C 1
ATOM 578 O O . THR A 1 73 ? -23.516 5.335 33.226 1.00 44.72 73 THR A O 1
ATOM 581 N N . SER A 1 74 ? -24.365 3.329 33.745 1.00 39.53 74 SER A N 1
ATOM 582 C CA . SER A 1 74 ? -25.070 3.792 34.955 1.00 39.53 74 SER A CA 1
ATOM 583 C C . SER A 1 74 ? -24.172 3.802 36.196 1.00 39.53 74 SER A C 1
ATOM 585 O O . SER A 1 74 ? -24.376 4.615 37.085 1.00 39.53 74 SER A O 1
ATOM 587 N N . SER A 1 75 ? -23.121 2.982 36.227 1.00 41.88 75 SER A N 1
ATOM 588 C CA . SER A 1 75 ? -22.179 2.895 37.356 1.00 41.88 75 SER A CA 1
ATOM 589 C C . SER A 1 75 ? -21.072 3.959 37.324 1.00 41.88 75 SER A C 1
ATOM 591 O O . SER A 1 75 ? -20.191 3.953 38.176 1.00 41.88 75 SER A O 1
ATOM 593 N N . GLN A 1 76 ? -21.072 4.853 36.326 1.00 42.19 76 GLN A N 1
ATOM 594 C CA . GLN A 1 76 ? -20.073 5.924 36.194 1.00 42.19 76 GLN A CA 1
ATOM 595 C C . GLN A 1 76 ? -20.610 7.307 36.610 1.00 42.19 76 GLN A C 1
ATOM 597 O O . GLN A 1 76 ? -19.838 8.263 36.673 1.00 42.19 76 GLN A O 1
ATOM 602 N N . ALA A 1 77 ? -21.908 7.423 36.914 1.00 40.12 77 ALA A N 1
ATOM 603 C CA . ALA A 1 77 ? -22.526 8.675 37.360 1.00 40.12 77 ALA A CA 1
ATOM 604 C C . ALA A 1 77 ? -22.876 8.696 38.857 1.00 40.12 77 ALA A C 1
ATOM 606 O O . ALA A 1 77 ? -23.118 9.768 39.404 1.00 40.12 77 ALA A O 1
ATOM 607 N N . GLU A 1 78 ? -22.866 7.550 39.536 1.00 39.31 78 GLU A N 1
ATOM 608 C CA . GLU A 1 78 ? -23.333 7.456 40.914 1.00 39.31 78 GLU A CA 1
ATOM 609 C C . GLU A 1 78 ? -22.439 6.484 41.688 1.00 39.31 78 GLU A C 1
ATOM 611 O O . GLU A 1 78 ? -22.115 5.404 41.206 1.00 39.31 78 GLU A O 1
ATOM 616 N N . ASN A 1 79 ? -22.019 6.889 42.882 1.00 35.06 79 ASN A N 1
ATOM 617 C CA . ASN A 1 79 ? -21.132 6.163 43.793 1.00 35.06 79 ASN A CA 1
ATOM 618 C C . ASN A 1 79 ? -19.607 6.252 43.548 1.00 35.06 79 ASN A C 1
ATOM 620 O O . ASN A 1 79 ? -18.878 5.276 43.368 1.00 35.06 79 ASN A O 1
ATOM 624 N N . ARG A 1 80 ? -19.091 7.474 43.744 1.00 40.91 80 ARG A N 1
ATOM 625 C CA . ARG A 1 80 ? -17.930 7.661 44.630 1.00 40.91 80 ARG A CA 1
ATOM 626 C C . ARG A 1 80 ? -18.271 7.002 45.973 1.00 40.91 80 ARG A C 1
ATOM 628 O O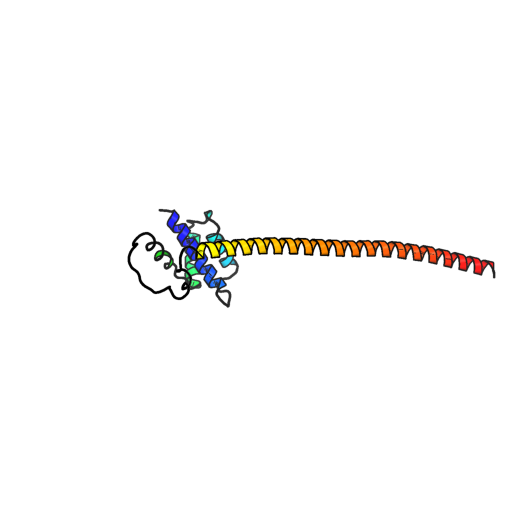 . ARG A 1 80 ? -18.993 7.649 46.716 1.00 40.91 80 ARG A O 1
ATOM 635 N N . ASN A 1 81 ? -17.833 5.761 46.221 1.00 42.94 81 ASN A N 1
ATOM 636 C CA . ASN A 1 81 ? -17.556 5.119 47.528 1.00 42.94 81 ASN A CA 1
ATOM 637 C C . ASN A 1 81 ? -17.819 3.596 47.451 1.00 42.94 81 ASN A C 1
ATOM 639 O O . ASN A 1 81 ? -18.958 3.171 47.310 1.00 42.94 81 ASN A O 1
ATOM 643 N N . GLY A 1 82 ? -16.766 2.777 47.584 1.00 34.69 82 GLY A N 1
ATOM 644 C CA . GLY A 1 82 ? -16.846 1.306 47.702 1.00 34.69 82 GLY A CA 1
ATOM 645 C C . GLY A 1 82 ? -16.445 0.579 46.413 1.00 34.69 82 GLY A C 1
ATOM 646 O O . GLY A 1 82 ? -17.277 0.246 45.585 1.00 34.69 82 GLY A O 1
ATOM 647 N N . LEU A 1 83 ? -15.160 0.459 46.076 1.00 39.38 83 LEU A N 1
ATOM 648 C CA . LEU A 1 83 ? -14.254 -0.566 46.611 1.00 39.38 83 LEU A CA 1
ATOM 649 C C . LEU A 1 83 ? -14.874 -1.981 46.559 1.00 39.38 83 LEU A C 1
ATOM 651 O O . LEU A 1 83 ? -15.580 -2.362 47.482 1.00 39.38 83 LEU A O 1
ATOM 655 N N . SER A 1 84 ? -14.614 -2.751 45.491 1.00 39.62 84 SER A N 1
ATOM 656 C CA . SER A 1 84 ? -13.828 -4.001 45.561 1.00 39.62 84 SER A CA 1
ATOM 657 C C . SER A 1 84 ? -13.915 -4.839 44.262 1.00 39.62 84 SER A C 1
ATOM 659 O O . SER A 1 84 ? -14.951 -5.381 43.898 1.00 39.62 84 SER A O 1
ATOM 661 N N . THR A 1 85 ? -12.761 -4.967 43.595 1.00 47.34 85 THR A N 1
ATOM 662 C CA . THR A 1 85 ? -12.171 -6.246 43.142 1.00 47.34 85 THR A CA 1
ATOM 663 C C . THR A 1 85 ? -12.977 -7.194 42.243 1.00 47.34 85 THR A C 1
ATOM 665 O O . THR A 1 85 ? -13.473 -8.192 42.742 1.00 47.34 85 THR A O 1
ATOM 668 N N . VAL A 1 86 ? -12.939 -7.036 40.910 1.00 42.50 86 VAL A N 1
ATOM 669 C CA . VAL A 1 86 ? -12.879 -8.235 40.026 1.00 42.50 86 VAL A CA 1
ATOM 670 C C . VAL A 1 86 ? -12.016 -8.027 38.771 1.00 42.50 86 VAL A C 1
ATOM 672 O O . VAL A 1 86 ? -11.342 -8.958 38.355 1.00 42.50 86 VAL A O 1
ATOM 675 N N . PHE A 1 87 ? -11.906 -6.825 38.196 1.00 43.47 87 PHE A N 1
ATOM 676 C CA . PHE A 1 87 ? -11.120 -6.635 36.955 1.00 43.47 87 PHE A CA 1
ATOM 677 C C . PHE A 1 87 ? -9.742 -5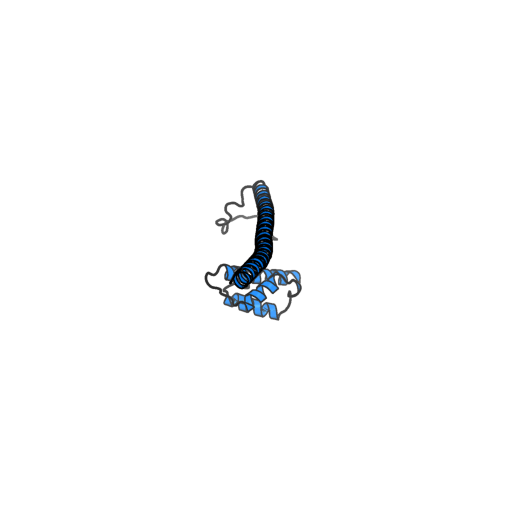.981 37.157 1.00 43.47 87 PHE A C 1
ATOM 679 O O . PHE A 1 87 ? -9.211 -5.311 36.273 1.00 43.47 87 PHE A O 1
ATOM 686 N N . ALA A 1 88 ? -9.133 -6.213 38.321 1.00 40.12 88 ALA A N 1
ATOM 687 C CA . ALA A 1 88 ? -7.799 -5.723 38.673 1.00 40.12 88 ALA A CA 1
ATOM 688 C C . ALA A 1 88 ? -6.647 -6.676 38.282 1.00 40.12 88 ALA A C 1
ATOM 690 O O . ALA A 1 88 ? -5.530 -6.481 38.745 1.00 40.12 88 ALA A O 1
ATOM 691 N N . THR A 1 89 ? -6.869 -7.688 37.435 1.00 44.28 89 THR A N 1
ATOM 692 C CA . THR A 1 89 ? -5.811 -8.651 37.053 1.00 44.28 89 THR A CA 1
ATOM 693 C C . THR A 1 89 ? -5.226 -8.470 35.653 1.00 44.28 89 THR A C 1
ATOM 695 O O . THR A 1 89 ? -4.169 -9.026 35.387 1.00 44.28 89 THR A O 1
ATOM 698 N N . ALA A 1 90 ? -5.798 -7.630 34.783 1.00 39.22 90 ALA A N 1
ATOM 699 C CA . ALA A 1 90 ? -5.139 -7.259 33.515 1.00 39.22 90 ALA A CA 1
ATOM 700 C C . ALA A 1 90 ? -4.672 -5.790 33.466 1.00 39.22 90 ALA A C 1
ATOM 702 O O . ALA A 1 90 ? -3.850 -5.424 32.630 1.00 39.22 90 ALA A O 1
ATOM 703 N N . GLY A 1 91 ? -5.163 -4.953 34.387 1.00 38.19 91 GLY A N 1
ATOM 704 C CA . GLY A 1 91 ? -4.802 -3.538 34.532 1.00 38.19 91 GLY A CA 1
ATOM 705 C C . GLY A 1 91 ? -3.894 -3.239 35.730 1.00 38.19 91 GLY A C 1
ATOM 706 O O . GLY A 1 91 ? -3.844 -2.095 36.175 1.00 38.19 91 GLY A O 1
ATOM 707 N N . ALA A 1 92 ? -3.190 -4.239 36.271 1.00 35.69 92 ALA A N 1
ATOM 708 C CA . ALA A 1 92 ? -2.390 -4.144 37.502 1.00 35.69 92 ALA A CA 1
ATOM 709 C C . ALA A 1 92 ? -1.166 -3.195 37.439 1.00 35.69 92 ALA A C 1
ATOM 711 O O . ALA A 1 92 ? -0.363 -3.164 38.364 1.00 35.69 92 ALA A O 1
ATOM 712 N N . LEU A 1 93 ? -1.023 -2.374 36.393 1.00 44.19 93 LEU A N 1
ATOM 713 C CA . LEU A 1 93 ? -0.034 -1.287 36.344 1.00 44.19 93 LEU A CA 1
ATOM 714 C C . LEU A 1 93 ? -0.651 0.117 36.263 1.00 44.19 93 LEU A C 1
ATOM 716 O O . LEU A 1 93 ? 0.080 1.093 36.132 1.00 44.19 93 LEU A O 1
ATOM 720 N N . ALA A 1 94 ? -1.976 0.257 36.351 1.00 43.53 94 ALA A N 1
ATOM 721 C CA . ALA A 1 94 ? -2.631 1.556 36.184 1.00 43.53 94 ALA A CA 1
ATOM 722 C C . ALA A 1 94 ? -2.721 2.410 37.467 1.00 43.53 94 ALA A C 1
ATOM 724 O O . ALA A 1 94 ? -3.231 3.525 37.400 1.00 43.53 94 ALA A O 1
ATOM 725 N N . VAL A 1 95 ? -2.251 1.928 38.628 1.00 44.34 95 VAL A N 1
ATOM 726 C CA . VAL A 1 95 ? -2.596 2.549 39.930 1.00 44.34 95 VAL A CA 1
ATOM 727 C C . VAL A 1 95 ? -1.431 3.232 40.667 1.00 44.34 95 VAL A C 1
ATOM 729 O O . VAL A 1 95 ? -1.665 3.918 41.655 1.00 44.34 95 VAL A O 1
ATOM 732 N N . PHE A 1 96 ? -0.200 3.233 40.148 1.00 43.09 96 PHE A N 1
ATOM 733 C CA . PHE A 1 96 ? 0.835 4.138 40.680 1.00 43.09 96 PHE A CA 1
ATOM 734 C C . PHE A 1 96 ? 0.875 5.465 39.912 1.00 43.09 96 PHE A C 1
ATOM 736 O O . PHE A 1 96 ? 1.642 5.643 38.972 1.00 43.09 96 PHE A O 1
ATOM 743 N N . GLY A 1 97 ? -0.037 6.346 40.342 1.00 37.59 97 GLY A N 1
ATOM 744 C CA . GLY A 1 97 ? 0.011 7.812 40.394 1.00 37.59 97 GLY A CA 1
ATOM 745 C C . GLY A 1 97 ? 0.545 8.579 39.186 1.00 37.59 97 GLY A C 1
ATOM 746 O O . GLY A 1 97 ? 1.696 8.420 38.813 1.00 37.59 97 GLY A O 1
ATOM 747 N N . THR A 1 98 ? -0.290 9.465 38.632 1.00 47.25 98 THR A N 1
ATOM 748 C CA . THR A 1 98 ? 0.007 10.798 38.040 1.00 47.25 98 THR A CA 1
ATOM 749 C C . THR A 1 98 ? 1.346 11.052 37.305 1.00 47.25 98 THR A C 1
ATOM 751 O O . THR A 1 98 ? 1.311 11.576 36.194 1.00 47.25 98 THR A O 1
ATOM 754 N N . GLY A 1 99 ? 2.511 10.647 37.813 1.00 46.22 99 GLY A N 1
ATOM 755 C CA . GLY A 1 99 ? 3.775 10.544 37.070 1.00 46.22 99 GLY A CA 1
ATOM 756 C C . GLY A 1 99 ? 3.787 9.481 35.952 1.00 46.22 99 GLY A C 1
ATOM 757 O O . GLY A 1 99 ? 4.437 9.677 34.923 1.00 46.22 99 GLY A O 1
ATOM 758 N N . ALA A 1 100 ? 3.014 8.394 36.064 1.00 46.31 100 ALA A N 1
ATOM 759 C CA . ALA A 1 100 ? 2.910 7.388 34.995 1.00 46.31 100 ALA A CA 1
ATOM 760 C C . ALA A 1 100 ? 2.148 7.899 33.752 1.00 46.31 100 ALA A C 1
ATOM 762 O O . ALA A 1 100 ? 2.431 7.499 32.622 1.00 46.31 100 ALA A O 1
ATOM 763 N N . TYR A 1 101 ? 1.218 8.843 33.933 1.00 51.47 101 TYR A N 1
ATOM 764 C CA . TYR A 1 101 ? 0.507 9.482 32.821 1.00 51.47 101 TYR A CA 1
ATOM 765 C C . TYR A 1 101 ? 1.440 10.377 31.988 1.00 51.47 101 TYR A C 1
ATOM 767 O O . TYR A 1 101 ? 1.379 10.369 30.757 1.00 51.47 101 TYR A O 1
ATOM 775 N N . TYR A 1 102 ? 2.369 11.085 32.642 1.00 54.56 102 TYR A N 1
ATOM 776 C CA . TYR A 1 102 ? 3.412 11.850 31.953 1.00 54.56 102 TYR A CA 1
ATOM 777 C C . TYR A 1 102 ? 4.367 10.941 31.174 1.00 54.56 102 TYR A C 1
ATOM 779 O O . TYR A 1 102 ? 4.624 11.199 29.998 1.00 54.56 102 TYR A O 1
ATOM 787 N N . THR A 1 103 ? 4.812 9.828 31.766 1.00 56.72 103 THR A N 1
ATOM 788 C CA . THR A 1 103 ? 5.701 8.882 31.066 1.00 56.72 103 THR A CA 1
ATOM 789 C C . THR A 1 103 ? 5.002 8.149 29.915 1.00 56.72 103 THR A C 1
ATOM 791 O O . THR A 1 103 ? 5.630 7.872 28.890 1.00 56.72 103 THR A O 1
ATOM 794 N N . TYR A 1 104 ? 3.692 7.892 30.010 1.00 60.22 104 TYR A N 1
ATOM 795 C CA . TYR A 1 104 ? 2.903 7.369 28.890 1.00 60.22 104 TYR A CA 1
ATOM 796 C C . TYR A 1 104 ? 2.785 8.393 27.750 1.00 60.22 104 TYR A C 1
ATOM 798 O O . TYR A 1 104 ? 2.992 8.054 26.581 1.00 60.22 104 TYR A O 1
ATOM 806 N N . ARG A 1 105 ? 2.542 9.669 28.078 1.00 67.19 105 ARG A N 1
ATOM 807 C CA . ARG A 1 105 ? 2.461 10.767 27.101 1.00 67.19 105 ARG A CA 1
ATOM 808 C C . ARG A 1 105 ? 3.802 11.042 26.412 1.00 67.19 105 ARG A C 1
ATOM 810 O O . ARG A 1 105 ? 3.818 11.336 25.219 1.00 67.19 105 ARG A O 1
ATOM 817 N N . GLU A 1 106 ? 4.924 10.900 27.113 1.00 65.44 106 GLU A N 1
ATOM 818 C CA . GLU A 1 106 ? 6.264 11.001 26.518 1.00 65.44 106 GLU A CA 1
ATOM 819 C C . GLU A 1 106 ? 6.588 9.832 25.585 1.00 65.44 106 GLU A C 1
ATOM 821 O O . GLU A 1 106 ? 7.141 10.041 24.504 1.00 65.44 106 GLU A O 1
ATOM 826 N N . ARG A 1 107 ? 6.210 8.599 25.944 1.00 70.06 107 ARG A N 1
ATOM 827 C CA . ARG A 1 107 ? 6.386 7.442 25.049 1.00 70.06 107 ARG A CA 1
ATOM 828 C C . ARG A 1 107 ? 5.525 7.552 23.793 1.00 70.06 107 ARG A C 1
ATOM 830 O O . ARG A 1 107 ? 5.974 7.122 22.734 1.00 70.06 107 ARG A O 1
ATOM 837 N N . ALA A 1 108 ? 4.337 8.150 23.885 1.00 72.50 108 ALA A N 1
ATOM 838 C CA . ALA A 1 108 ? 3.502 8.436 22.720 1.00 72.50 108 ALA A CA 1
ATOM 839 C C . ALA A 1 108 ? 4.176 9.444 21.769 1.00 72.50 108 ALA A C 1
ATOM 841 O O . ALA A 1 108 ? 4.284 9.163 20.578 1.00 72.50 108 ALA A O 1
ATOM 842 N N . ARG A 1 109 ? 4.750 10.541 22.289 1.00 76.81 109 ARG A N 1
ATOM 843 C CA . ARG A 1 109 ? 5.514 11.495 21.458 1.00 76.81 109 ARG A CA 1
ATOM 844 C C . ARG A 1 109 ? 6.760 10.873 20.831 1.00 76.81 109 ARG A C 1
ATOM 846 O O . ARG A 1 109 ? 7.007 11.082 19.650 1.00 76.81 109 ARG A O 1
ATOM 853 N N . LYS A 1 110 ? 7.503 10.041 21.572 1.00 78.50 110 LYS A N 1
ATOM 854 C CA . LYS A 1 110 ? 8.667 9.319 21.020 1.00 78.50 110 LYS A CA 1
ATOM 855 C C . LYS A 1 110 ? 8.281 8.362 19.888 1.00 78.50 110 LYS A C 1
ATOM 857 O O . LYS A 1 110 ? 9.064 8.186 18.958 1.00 78.50 110 LYS A O 1
ATOM 862 N N . ARG A 1 111 ? 7.086 7.756 19.936 1.00 75.88 111 ARG A N 1
ATOM 863 C CA . ARG A 1 111 ? 6.557 6.945 18.825 1.00 75.88 111 ARG A CA 1
ATOM 864 C C . ARG A 1 111 ? 6.187 7.807 17.622 1.00 75.88 111 ARG A C 1
ATOM 866 O O . ARG A 1 111 ? 6.532 7.428 16.510 1.00 75.88 111 ARG A O 1
ATOM 873 N N . GLU A 1 112 ? 5.577 8.972 17.832 1.00 80.12 112 GLU A N 1
ATOM 874 C CA . GLU A 1 112 ? 5.283 9.913 16.741 1.00 80.12 112 GLU A CA 1
ATOM 875 C C . GLU A 1 112 ? 6.559 10.453 16.079 1.00 80.12 112 GLU A C 1
ATOM 877 O O . GLU A 1 112 ? 6.642 10.510 14.852 1.00 80.12 112 GLU A O 1
ATOM 882 N N . GLU A 1 113 ? 7.584 10.799 16.858 1.00 84.25 113 GLU A N 1
ATOM 883 C CA . GLU A 1 113 ? 8.883 11.233 16.331 1.00 84.25 113 GLU A CA 1
ATOM 884 C C . GLU A 1 113 ? 9.606 10.100 15.593 1.00 84.25 113 GLU A C 1
ATOM 886 O O . GLU A 1 113 ? 10.136 10.317 14.502 1.00 84.25 113 GLU A O 1
ATOM 891 N N . GLN A 1 114 ? 9.567 8.868 16.116 1.00 82.81 114 GLN A N 1
ATOM 892 C CA . GLN A 1 114 ? 10.096 7.703 15.402 1.00 82.81 114 GLN A CA 1
ATOM 893 C C . GLN A 1 114 ? 9.329 7.406 14.114 1.00 82.81 114 GLN A C 1
ATOM 895 O O . GLN A 1 114 ? 9.947 7.029 13.120 1.00 82.81 114 GLN A O 1
ATOM 900 N N . GLU A 1 115 ? 8.008 7.572 14.091 1.00 82.31 115 GLU A N 1
ATOM 901 C CA . GLU A 1 115 ? 7.216 7.415 12.872 1.00 82.31 115 GLU A CA 1
ATOM 902 C C . GLU A 1 115 ? 7.532 8.497 11.843 1.00 82.31 115 GLU A C 1
ATOM 904 O O . GLU A 1 115 ? 7.649 8.184 10.657 1.00 82.31 115 GLU A O 1
ATOM 909 N N . ARG A 1 116 ? 7.737 9.749 12.271 1.00 82.69 116 ARG A N 1
ATOM 910 C CA . ARG A 1 116 ? 8.197 10.824 11.379 1.00 82.69 116 ARG A CA 1
ATOM 911 C C . ARG A 1 116 ? 9.574 10.506 10.804 1.00 82.69 116 ARG A C 1
ATOM 913 O O . ARG A 1 116 ? 9.729 10.541 9.587 1.00 82.69 116 ARG A O 1
ATOM 920 N N . GLN A 1 117 ? 10.523 10.070 11.632 1.00 83.31 117 GLN A N 1
ATOM 921 C CA . GLN A 1 117 ? 11.848 9.655 11.161 1.00 83.31 117 GLN A CA 1
ATOM 922 C C . GLN A 1 117 ? 11.800 8.419 10.252 1.00 83.31 117 GLN A C 1
ATOM 924 O O . GLN A 1 117 ? 12.572 8.323 9.299 1.00 83.31 117 GLN A O 1
ATOM 929 N N . ARG A 1 118 ? 10.902 7.457 10.505 1.00 82.31 118 ARG A N 1
ATOM 930 C CA . ARG A 1 118 ? 10.692 6.306 9.611 1.00 82.31 118 ARG A CA 1
ATOM 931 C C . ARG A 1 118 ? 10.129 6.752 8.267 1.00 82.31 118 ARG A C 1
ATOM 933 O O . ARG A 1 118 ? 10.650 6.326 7.241 1.00 82.31 118 ARG A O 1
ATOM 940 N N . LYS A 1 119 ? 9.141 7.651 8.260 1.00 82.19 119 LYS A N 1
ATOM 941 C CA . LYS A 1 119 ? 8.576 8.225 7.029 1.00 82.19 119 LYS A CA 1
ATOM 942 C C . LYS A 1 119 ? 9.605 9.043 6.249 1.00 82.19 119 LYS A C 1
ATOM 944 O O . LYS A 1 119 ? 9.651 8.936 5.027 1.00 82.19 119 LYS A O 1
ATOM 949 N N . GLU A 1 120 ? 10.460 9.812 6.919 1.00 84.56 120 GLU A N 1
ATOM 950 C CA . GLU A 1 120 ? 11.562 10.530 6.264 1.00 84.56 120 GLU A CA 1
ATOM 951 C C . GLU A 1 120 ? 12.600 9.575 5.674 1.00 84.56 120 GLU A C 1
ATOM 953 O O . GLU A 1 120 ? 12.985 9.732 4.516 1.00 84.56 120 GLU A O 1
ATOM 958 N N . LYS A 1 121 ? 12.997 8.530 6.411 1.00 82.25 121 LYS A N 1
ATOM 959 C CA . LYS A 1 121 ? 13.896 7.489 5.890 1.00 82.25 121 LYS A CA 1
ATOM 960 C C . LYS A 1 121 ? 13.285 6.747 4.702 1.00 82.25 121 LYS A C 1
ATOM 962 O O . LYS A 1 121 ? 14.006 6.425 3.760 1.00 82.25 121 LYS A O 1
ATOM 967 N N . GLU A 1 122 ? 11.979 6.492 4.704 1.00 81.88 122 GLU A N 1
ATOM 968 C CA . GLU A 1 122 ? 11.281 5.910 3.554 1.00 81.88 122 GLU A CA 1
ATOM 969 C C . GLU A 1 122 ? 11.257 6.850 2.349 1.00 81.88 122 GLU A C 1
ATOM 971 O O . GLU A 1 122 ? 11.521 6.400 1.235 1.00 81.88 122 GLU A O 1
ATOM 976 N N . ARG A 1 123 ? 11.002 8.149 2.550 1.00 80.88 123 ARG A N 1
ATOM 977 C CA . ARG A 1 123 ? 11.084 9.144 1.469 1.00 80.88 123 ARG A CA 1
ATOM 978 C C . ARG A 1 123 ? 12.493 9.215 0.888 1.00 80.88 123 ARG A C 1
ATOM 980 O O . ARG A 1 123 ? 12.642 9.109 -0.324 1.00 80.88 123 ARG A O 1
ATOM 987 N N . GLN A 1 124 ? 13.522 9.259 1.733 1.00 81.00 124 GLN A N 1
ATOM 988 C CA . GLN A 1 124 ? 14.915 9.242 1.280 1.00 81.00 124 GLN A CA 1
ATOM 989 C C . GLN A 1 124 ? 15.285 7.942 0.553 1.00 81.00 124 GLN A C 1
ATOM 991 O O . GLN A 1 124 ? 16.016 7.977 -0.436 1.00 81.00 124 GLN A O 1
ATOM 996 N N . ARG A 1 125 ? 14.787 6.782 1.003 1.00 79.25 125 ARG A N 1
ATOM 997 C CA . ARG A 1 125 ? 14.998 5.507 0.295 1.00 79.25 125 ARG A CA 1
ATOM 998 C C . ARG A 1 125 ? 14.333 5.510 -1.077 1.00 79.25 125 ARG A C 1
ATOM 1000 O O . ARG A 1 125 ? 14.968 5.079 -2.037 1.00 79.25 125 ARG A O 1
ATOM 1007 N N . LYS A 1 126 ? 13.108 6.032 -1.184 1.00 79.50 126 LYS A N 1
ATOM 1008 C CA . LYS A 1 126 ? 12.419 6.188 -2.471 1.00 79.50 126 LYS A CA 1
ATOM 1009 C C . LYS A 1 126 ? 13.190 7.122 -3.397 1.00 79.50 126 LYS A C 1
ATOM 1011 O O . LYS A 1 126 ? 13.453 6.748 -4.531 1.00 79.50 126 LYS A O 1
ATOM 1016 N N . GLU A 1 127 ? 13.638 8.278 -2.914 1.00 80.56 127 GLU A N 1
ATOM 1017 C CA . GLU A 1 127 ? 14.446 9.204 -3.718 1.00 80.56 127 GLU A CA 1
ATOM 1018 C C . GLU A 1 127 ? 15.754 8.578 -4.209 1.00 80.56 127 GLU A C 1
ATOM 1020 O O . GLU A 1 127 ? 16.112 8.744 -5.374 1.00 80.56 127 GLU A O 1
ATOM 1025 N N . ARG A 1 128 ? 16.457 7.813 -3.363 1.00 79.81 128 ARG A N 1
ATOM 1026 C CA . ARG A 1 128 ? 17.672 7.096 -3.782 1.00 79.81 128 ARG A CA 1
ATOM 1027 C C . ARG A 1 128 ? 17.380 6.055 -4.858 1.00 79.81 128 ARG A C 1
ATOM 1029 O O . ARG A 1 128 ? 18.147 5.959 -5.810 1.00 79.81 128 ARG A O 1
ATOM 1036 N N . GLN A 1 129 ? 16.278 5.315 -4.734 1.00 79.94 129 GLN A N 1
ATOM 1037 C CA . GLN A 1 129 ? 15.863 4.365 -5.766 1.00 79.94 129 GLN A CA 1
ATOM 1038 C C . GLN A 1 129 ? 15.535 5.073 -7.081 1.00 79.94 129 GLN A C 1
ATOM 1040 O O . GLN A 1 129 ? 16.041 4.658 -8.117 1.00 79.94 129 GLN A O 1
ATOM 1045 N N . TYR A 1 130 ? 14.791 6.183 -7.048 1.00 83.69 130 TYR A N 1
ATOM 1046 C CA . TYR A 1 130 ? 14.517 6.971 -8.253 1.00 83.69 130 TYR A CA 1
ATOM 1047 C C . TYR A 1 130 ? 15.798 7.484 -8.911 1.00 83.69 130 TYR A C 1
ATOM 1049 O O . TYR A 1 130 ? 15.951 7.348 -10.122 1.00 83.69 130 TYR A O 1
ATOM 1057 N N . ARG A 1 131 ? 16.753 8.008 -8.134 1.00 84.94 131 ARG A N 1
ATOM 1058 C CA . ARG A 1 131 ? 18.046 8.465 -8.669 1.00 84.94 131 ARG A CA 1
ATOM 1059 C C . ARG A 1 131 ? 18.841 7.331 -9.310 1.00 84.94 131 ARG A C 1
ATOM 1061 O O . ARG A 1 131 ? 19.412 7.539 -10.374 1.00 84.94 131 ARG A O 1
ATOM 1068 N N . PHE A 1 132 ? 18.857 6.148 -8.696 1.00 90.00 132 PHE A N 1
ATOM 1069 C CA . PHE A 1 132 ? 19.555 4.990 -9.254 1.00 90.00 132 PHE A CA 1
ATOM 1070 C C . PHE A 1 132 ? 18.909 4.527 -10.564 1.00 90.00 132 PHE A C 1
ATOM 1072 O O . PHE A 1 132 ? 19.607 4.346 -11.556 1.00 90.00 132 PHE A O 1
ATOM 1079 N N . THR A 1 133 ? 17.579 4.422 -10.606 1.00 90.44 133 THR A N 1
ATOM 1080 C CA . THR A 1 133 ? 16.850 4.062 -11.829 1.00 90.44 133 THR A CA 1
ATOM 1081 C C . THR A 1 133 ? 17.094 5.076 -12.944 1.00 90.44 133 THR A C 1
ATOM 1083 O O . THR A 1 133 ? 17.391 4.680 -14.066 1.00 90.44 133 THR A O 1
ATOM 1086 N N . ILE A 1 134 ? 17.032 6.377 -12.641 1.00 92.75 134 ILE A N 1
ATOM 1087 C CA . ILE A 1 134 ? 17.316 7.434 -13.622 1.00 92.75 134 ILE A CA 1
ATOM 1088 C C . ILE A 1 134 ? 18.756 7.316 -14.130 1.00 92.75 134 ILE A C 1
ATOM 1090 O O . ILE A 1 134 ? 18.968 7.350 -15.336 1.00 92.75 134 ILE A O 1
ATOM 1094 N N . ALA A 1 135 ? 19.736 7.122 -13.243 1.00 93.12 135 ALA A N 1
ATOM 1095 C CA . ALA A 1 135 ? 21.133 6.967 -13.640 1.00 93.12 135 ALA A CA 1
ATOM 1096 C C . ALA A 1 135 ? 21.341 5.759 -14.568 1.00 93.12 135 ALA A C 1
ATOM 1098 O O . ALA A 1 135 ? 22.016 5.885 -15.586 1.00 93.12 135 ALA A O 1
ATOM 1099 N N . VAL A 1 136 ? 20.721 4.613 -14.267 1.00 94.69 136 VAL A N 1
ATOM 1100 C CA . VAL A 1 136 ? 20.794 3.409 -15.112 1.00 94.69 136 VAL A CA 1
ATOM 1101 C C . VAL A 1 136 ? 20.163 3.653 -16.482 1.00 94.69 136 VAL A C 1
ATOM 1103 O O . VAL A 1 136 ? 20.754 3.287 -17.494 1.00 94.69 136 VAL A O 1
ATOM 1106 N N . VAL A 1 137 ? 18.998 4.305 -16.537 1.00 94.94 137 VAL A N 1
ATOM 1107 C CA . VAL A 1 137 ? 18.331 4.631 -17.808 1.00 94.94 137 VAL A CA 1
ATOM 1108 C C . VAL A 1 137 ? 19.183 5.590 -18.637 1.00 94.94 137 VAL A C 1
ATOM 1110 O O . VAL A 1 137 ? 19.395 5.344 -19.821 1.00 94.94 137 VAL A O 1
ATOM 1113 N N . VAL A 1 138 ? 19.723 6.646 -18.023 1.00 95.50 138 VAL A N 1
ATOM 1114 C CA . VAL A 1 138 ? 20.582 7.623 -18.708 1.00 95.50 138 VAL A CA 1
ATOM 1115 C C . VAL A 1 138 ? 21.848 6.954 -19.244 1.00 95.50 138 VAL A C 1
ATOM 1117 O O . VAL A 1 138 ? 22.176 7.136 -20.413 1.00 95.50 138 VAL A O 1
ATOM 1120 N N . LEU A 1 139 ? 22.523 6.127 -18.441 1.00 95.06 139 LEU A N 1
ATOM 1121 C CA . LEU A 1 139 ? 23.696 5.371 -18.892 1.00 95.06 139 LEU A CA 1
ATOM 1122 C C . LEU A 1 139 ? 23.352 4.384 -20.014 1.00 95.06 139 LEU A C 1
ATOM 1124 O O . LEU A 1 139 ? 24.132 4.246 -20.951 1.00 95.06 139 LEU A O 1
ATOM 1128 N N . GLY A 1 140 ? 22.183 3.742 -19.960 1.00 94.38 140 GLY A N 1
ATOM 1129 C CA . GLY A 1 140 ? 21.704 2.854 -21.020 1.00 94.38 140 GLY A CA 1
ATOM 1130 C C . GLY A 1 140 ? 21.475 3.584 -22.344 1.00 94.38 140 GLY A C 1
ATOM 1131 O O . GLY A 1 140 ? 21.926 3.118 -23.387 1.00 94.38 140 GLY A O 1
ATOM 1132 N N . VAL A 1 141 ? 20.836 4.758 -22.310 1.00 95.62 141 VAL A N 1
ATOM 1133 C CA . VAL A 1 141 ? 20.606 5.590 -23.505 1.00 95.62 141 VAL A CA 1
ATOM 1134 C C . VAL A 1 141 ? 21.927 6.089 -24.087 1.00 95.62 141 VAL A C 1
ATOM 1136 O O . VAL A 1 141 ? 22.136 5.999 -25.295 1.00 95.62 141 VAL A O 1
ATOM 1139 N N . ILE A 1 142 ? 22.841 6.559 -23.235 1.00 94.56 142 ILE A N 1
ATOM 1140 C CA . ILE A 1 142 ? 24.174 6.999 -23.657 1.00 94.56 142 ILE A CA 1
ATOM 1141 C C . ILE A 1 142 ? 24.951 5.829 -24.279 1.00 94.56 142 ILE A C 1
ATOM 1143 O O . ILE A 1 142 ? 25.525 5.975 -25.356 1.00 94.56 142 ILE A O 1
ATOM 1147 N N . GLY A 1 143 ? 24.929 4.652 -23.650 1.00 93.44 143 GLY A N 1
ATOM 1148 C CA . GLY A 1 143 ? 25.580 3.448 -24.168 1.00 93.44 143 GLY A CA 1
ATOM 1149 C C . GLY A 1 143 ? 25.038 3.024 -25.534 1.00 93.44 143 GLY A C 1
ATOM 1150 O O . GLY A 1 143 ? 25.820 2.765 -26.449 1.00 93.44 143 GLY A O 1
ATOM 1151 N N . LEU A 1 144 ? 23.713 3.024 -25.710 1.00 93.44 144 LEU A N 1
ATOM 1152 C CA . LEU A 1 144 ? 23.077 2.736 -26.999 1.00 93.44 144 LEU A CA 1
ATOM 1153 C C . LEU A 1 144 ? 23.496 3.744 -28.072 1.00 93.44 144 LEU A C 1
ATOM 1155 O O . LEU A 1 144 ? 23.855 3.340 -29.178 1.00 93.44 144 LEU A O 1
ATOM 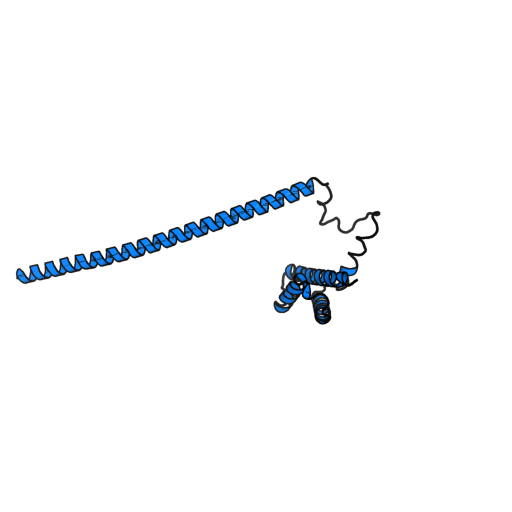1159 N N . TRP A 1 145 ? 23.532 5.032 -27.731 1.00 94.44 145 TRP A N 1
ATOM 1160 C CA . TRP A 1 145 ? 23.955 6.089 -28.647 1.00 94.44 145 TRP A CA 1
ATOM 1161 C C . TRP A 1 145 ? 25.391 5.890 -29.147 1.00 94.44 145 TRP A C 1
ATOM 1163 O O . TRP A 1 145 ? 25.639 5.903 -30.354 1.00 94.44 145 TRP A O 1
ATOM 1173 N N . TYR A 1 146 ? 26.333 5.645 -28.232 1.00 95.19 146 TYR A N 1
ATOM 1174 C CA . TYR A 1 146 ? 27.729 5.397 -28.594 1.00 95.19 146 TYR A CA 1
ATOM 1175 C C . TYR A 1 146 ? 27.910 4.087 -29.357 1.00 95.19 146 TYR A C 1
ATOM 1177 O O . TYR A 1 146 ? 28.695 4.048 -30.302 1.00 95.19 146 TYR A O 1
ATOM 1185 N N . SER A 1 147 ? 27.168 3.034 -29.001 1.00 91.62 147 SER A N 1
ATOM 1186 C CA . SER A 1 147 ? 27.226 1.766 -29.732 1.00 91.62 147 SER A CA 1
ATOM 1187 C C . SER A 1 147 ? 26.778 1.933 -31.186 1.00 91.62 147 SER A C 1
ATOM 1189 O O . SER A 1 147 ? 27.475 1.472 -32.087 1.00 91.62 147 SER A O 1
ATOM 1191 N N . GLY A 1 148 ? 25.693 2.675 -31.438 1.00 93.19 148 GLY A N 1
ATOM 1192 C CA . GLY A 1 148 ? 25.223 2.973 -32.792 1.00 93.19 148 GLY A CA 1
ATOM 1193 C C . GLY A 1 148 ? 26.254 3.756 -33.604 1.00 93.19 148 GLY A C 1
ATOM 1194 O O . GLY A 1 148 ? 26.549 3.394 -34.741 1.00 93.19 148 GLY A O 1
ATOM 1195 N N . TRP A 1 149 ? 26.874 4.772 -33.000 1.00 94.56 149 TRP A N 1
ATOM 1196 C CA . TRP A 1 149 ? 27.964 5.523 -33.629 1.00 94.56 149 TRP A CA 1
ATOM 1197 C C . TRP A 1 149 ? 29.166 4.646 -33.977 1.00 94.56 149 TRP A C 1
ATOM 1199 O O . TRP A 1 149 ? 29.720 4.755 -35.069 1.00 94.56 149 TRP A O 1
ATOM 1209 N N . LEU A 1 150 ? 29.550 3.750 -33.070 1.00 94.62 150 LEU A N 1
ATOM 1210 C CA . LEU A 1 150 ? 30.665 2.834 -33.276 1.00 94.62 150 LEU A CA 1
ATOM 1211 C C . LEU A 1 150 ? 30.398 1.885 -34.455 1.00 94.62 150 LEU A C 1
ATOM 1213 O O . LEU A 1 150 ? 31.291 1.678 -35.274 1.00 94.62 150 LEU A O 1
ATOM 1217 N N . PHE A 1 151 ? 29.167 1.382 -34.603 1.00 93.69 151 PHE A N 1
ATOM 1218 C CA . PHE A 1 151 ? 28.769 0.587 -35.771 1.00 93.69 151 PHE A CA 1
ATOM 1219 C C . PHE A 1 151 ? 28.838 1.376 -37.079 1.00 93.69 151 PHE A C 1
ATOM 1221 O O . PHE A 1 151 ? 29.305 0.837 -38.079 1.00 93.69 151 PHE A O 1
ATOM 1228 N N . VAL A 1 152 ? 28.417 2.644 -37.082 1.00 95.31 152 VAL A N 1
ATOM 1229 C CA . VAL A 1 152 ? 28.506 3.500 -38.275 1.00 95.31 152 VAL A CA 1
ATOM 1230 C C . VAL A 1 152 ? 29.966 3.700 -38.679 1.00 95.31 152 VAL A C 1
ATOM 1232 O O . VAL A 1 152 ? 30.311 3.481 -39.837 1.00 95.31 152 VAL A O 1
ATOM 1235 N N . VAL A 1 153 ? 30.842 4.049 -37.731 1.00 96.06 153 VAL A N 1
ATOM 1236 C CA . VAL A 1 153 ? 32.272 4.262 -38.008 1.00 96.06 153 VAL A CA 1
ATOM 1237 C C . VAL A 1 153 ? 32.939 2.974 -38.494 1.00 96.06 153 VAL A C 1
ATOM 1239 O O . VAL A 1 153 ? 33.619 2.999 -39.518 1.00 96.06 153 VAL A O 1
ATOM 1242 N N . LEU A 1 154 ? 32.714 1.839 -37.824 1.00 95.31 154 LEU A N 1
ATOM 1243 C CA . LEU A 1 154 ? 33.244 0.545 -38.271 1.00 95.31 154 LEU A CA 1
ATOM 1244 C C . LEU A 1 154 ? 32.712 0.149 -39.652 1.00 95.31 154 LEU A C 1
ATOM 1246 O O . LEU A 1 154 ? 33.476 -0.353 -40.472 1.00 95.31 154 LEU A O 1
ATOM 1250 N N . GLY A 1 155 ? 31.433 0.407 -39.928 1.00 96.38 155 GLY A N 1
ATOM 1251 C CA . GLY A 1 155 ? 30.831 0.185 -41.240 1.00 96.38 155 GLY A CA 1
ATOM 1252 C C . GLY A 1 155 ? 31.520 1.004 -42.332 1.00 96.38 155 GLY A C 1
ATOM 1253 O O . GLY A 1 155 ? 31.905 0.448 -43.357 1.00 96.38 155 GLY A O 1
ATOM 1254 N N . PHE A 1 156 ? 31.758 2.297 -42.093 1.00 96.31 156 PHE A N 1
ATOM 1255 C CA . PHE A 1 156 ? 32.496 3.155 -43.026 1.00 96.31 156 PHE A CA 1
ATOM 1256 C C . PHE A 1 156 ? 33.931 2.674 -43.260 1.00 96.31 156 PHE A C 1
ATOM 1258 O O . PHE A 1 156 ? 34.379 2.641 -44.404 1.00 96.31 156 PHE A O 1
ATOM 1265 N N . VAL A 1 157 ? 34.640 2.263 -42.204 1.00 96.88 157 VAL A N 1
ATOM 1266 C CA . VAL A 1 157 ? 36.004 1.721 -42.321 1.00 96.88 157 VAL A CA 1
ATOM 1267 C C . VAL A 1 157 ? 36.012 0.426 -43.135 1.00 96.88 157 VAL A C 1
ATOM 1269 O O . VAL A 1 157 ? 36.853 0.272 -44.017 1.00 96.88 157 VAL A O 1
ATOM 1272 N N . LEU A 1 158 ? 35.060 -0.483 -42.898 1.00 97.00 158 LEU A N 1
ATOM 1273 C CA . LEU A 1 158 ? 34.926 -1.722 -43.670 1.00 97.00 158 LEU A CA 1
ATOM 1274 C C . LEU A 1 158 ? 34.638 -1.449 -45.149 1.00 97.00 158 LEU A C 1
ATOM 1276 O O . LEU A 1 158 ? 35.268 -2.057 -46.009 1.00 97.00 158 LEU A O 1
ATOM 1280 N N . VAL A 1 159 ? 33.735 -0.515 -45.460 1.00 96.69 159 VAL A N 1
ATOM 1281 C CA . VAL A 1 159 ? 33.445 -0.123 -46.849 1.00 96.69 159 VAL A CA 1
ATOM 1282 C C . VAL A 1 159 ? 34.682 0.480 -47.514 1.00 96.69 159 VAL A C 1
ATOM 1284 O O . VAL A 1 159 ? 35.014 0.096 -48.632 1.00 96.69 159 VAL A O 1
ATOM 1287 N N . ALA A 1 160 ? 35.402 1.370 -46.828 1.00 96.38 160 ALA A N 1
ATOM 1288 C CA . ALA A 1 160 ? 36.633 1.959 -47.350 1.00 96.38 160 ALA A CA 1
ATOM 1289 C C . ALA A 1 160 ? 37.712 0.897 -47.626 1.00 96.38 160 ALA A C 1
ATOM 1291 O O . ALA A 1 160 ? 38.360 0.944 -48.670 1.00 96.38 160 ALA A O 1
ATOM 1292 N N . LEU A 1 161 ? 37.867 -0.088 -46.733 1.00 96.69 161 LEU A N 1
ATOM 1293 C CA . LEU A 1 161 ? 38.778 -1.220 -46.927 1.00 96.69 161 LEU A CA 1
ATOM 1294 C C . LEU A 1 161 ? 38.379 -2.078 -48.132 1.00 96.69 161 LEU A C 1
ATOM 1296 O O . LEU A 1 161 ? 39.240 -2.423 -48.934 1.00 96.69 161 LEU A O 1
ATOM 1300 N N . LEU A 1 162 ? 37.088 -2.382 -48.299 1.00 96.38 162 LEU A N 1
ATOM 1301 C CA . LEU A 1 162 ? 36.598 -3.143 -49.453 1.00 96.38 162 LEU A CA 1
ATOM 1302 C C . LEU A 1 162 ? 36.865 -2.415 -50.774 1.00 96.38 162 LEU A C 1
ATOM 1304 O O . LEU A 1 162 ? 37.308 -3.042 -51.733 1.00 96.38 162 LEU A O 1
ATOM 1308 N N . VAL A 1 163 ? 36.642 -1.098 -50.817 1.00 97.25 163 VAL A N 1
ATOM 1309 C CA . VAL A 1 163 ? 36.938 -0.275 -52.000 1.00 97.25 163 VAL A CA 1
ATOM 1310 C C . VAL A 1 163 ? 38.439 -0.261 -52.289 1.00 97.25 163 VAL A C 1
ATOM 1312 O O . VAL A 1 163 ? 38.835 -0.474 -53.431 1.00 97.25 163 VAL A O 1
ATOM 1315 N N . ALA A 1 164 ? 39.282 -0.077 -51.269 1.00 96.38 164 ALA A N 1
ATOM 1316 C CA . ALA A 1 164 ? 40.734 -0.110 -51.435 1.00 96.38 164 ALA A CA 1
ATOM 1317 C C . ALA A 1 164 ? 41.221 -1.466 -51.976 1.00 96.38 164 ALA A C 1
ATOM 1319 O O . ALA A 1 164 ? 42.028 -1.493 -52.903 1.00 96.38 164 ALA A O 1
ATOM 1320 N N . CYS A 1 165 ? 40.689 -2.580 -51.459 1.00 95.81 165 CYS A N 1
ATOM 1321 C CA . CYS A 1 165 ? 40.999 -3.921 -51.956 1.00 95.81 165 CYS A CA 1
ATOM 1322 C C . CYS A 1 165 ? 40.541 -4.131 -53.406 1.00 95.81 165 CYS A C 1
ATOM 1324 O O . CYS A 1 165 ? 41.285 -4.710 -54.196 1.00 95.81 165 CYS A O 1
ATOM 1326 N N . ALA A 1 166 ? 39.352 -3.643 -53.771 1.00 95.81 166 ALA A N 1
ATOM 1327 C CA . ALA A 1 166 ? 38.837 -3.740 -55.136 1.00 95.81 166 ALA A CA 1
ATOM 1328 C C . ALA A 1 166 ? 39.662 -2.917 -56.137 1.00 95.81 166 ALA A C 1
ATOM 1330 O O . ALA A 1 166 ? 39.826 -3.337 -57.274 1.00 95.81 166 ALA A O 1
ATOM 1331 N N . CYS A 1 167 ? 40.198 -1.767 -55.722 1.00 94.19 167 CYS A N 1
ATOM 1332 C CA . CYS A 1 167 ? 41.060 -0.937 -56.565 1.00 94.19 167 CYS A CA 1
ATOM 1333 C C . CYS A 1 167 ? 42.512 -1.436 -56.648 1.00 94.19 167 CYS A C 1
ATOM 1335 O O . CYS A 1 167 ? 43.242 -0.997 -57.531 1.00 94.19 167 CYS A O 1
ATOM 1337 N N . SER A 1 168 ? 42.950 -2.297 -55.723 1.00 92.06 168 SER A N 1
ATOM 1338 C CA . SER A 1 168 ? 44.298 -2.884 -55.737 1.00 92.06 168 SER A CA 1
ATOM 1339 C C . SER A 1 168 ? 44.413 -4.190 -56.529 1.00 92.06 168 SER A C 1
ATOM 1341 O O . SER A 1 168 ? 45.532 -4.657 -56.738 1.00 92.06 168 SER A O 1
ATOM 1343 N N . SER A 1 169 ? 43.279 -4.795 -56.902 1.00 78.56 169 SER A N 1
ATOM 1344 C CA . SER A 1 169 ? 43.203 -6.020 -57.711 1.00 78.56 169 SER A CA 1
ATOM 1345 C C . SER A 1 169 ? 43.057 -5.708 -59.193 1.00 78.56 169 SER A C 1
ATOM 1347 O O . SER A 1 169 ? 43.405 -6.626 -59.968 1.00 78.56 169 SER A O 1
#

pLDDT: mean 76.35, std 19.58, range [34.69, 97.25]

Radius of gyration: 35.16 Å; chains: 1; bounding box: 79×30×105 Å

Secondary structure (DSSP, 8-state):
-THHHHHHHHHHHHHHHHHHHHSSS--S-HHHHHHHHHHHH-GGGTT-HHHHHHHHHHHHHTT--TTTTSSSSSTTTS-S-----SS-SS-TTS-S-THHHHHHHHHHHHHHHHHHHHHHHHHHHHHHHHHHHHHHHHHHHHHHHHHHHHHHHHHHHHHHHHHHHHHH-

Sequence (169 aa):
MQLQSSVKQRGLAADIRQRDDNSSRKLLPPKDRRFLNRVIHDTSLAHQPDVDKRLMSLATRSGANPYSLSMNTSSQAENRNGLSTVFATAGALAVFGTGAYYTYRERARKREEQERQRKEKERQRKERQYRFTIAVVVLGVIGLWYSGWLFVVLGFVLVALLVACACSS